Protein AF-A0A7J9ZSL2-F1 (afdb_monomer_lite)

Secondary structure (DSSP, 8-state):
-----------HHHHHHHHHHHSTT--------SS-HHHHHHHHH-HHHHHHHH-TTEEEEEEEEEETTEEEEEEEETTS-EEEEEEEEETTEEEEEE--

Sequence (100 aa):
MNDPRALPDIDPIDRLAILAAALPGAAVRQLRIAAPFDAVWQVIADLEHATPRYEPGVAHVRVIERHGEYLRLLVQDTAGREDAMDARLRPGWCVMQSAR

Foldseek 3Di:
DDDPDPDPPQDLQNVQVVVQVVDPPDDDDDDDDPDDQVVVLVLVLPQAPRCVVPPVQWDGKDFPDDDPQKTWIWTAGPVRDIFIWIWGDDRSDIDIDGDD

Radius of gyration: 15.04 Å; chains: 1; bounding box: 43×30×42 Å

pLDDT: mean 89.66, std 14.29, range [32.72, 98.06]

Structure (mmCIF, N/CA/C/O backbone):
data_AF-A0A7J9ZSL2-F1
#
_entry.id   AF-A0A7J9ZSL2-F1
#
loop_
_atom_site.group_PDB
_atom_site.id
_atom_site.type_symbol
_atom_site.label_atom_id
_atom_site.label_alt_id
_atom_site.label_comp_id
_atom_site.label_asym_id
_atom_site.label_entity_id
_atom_site.label_seq_id
_atom_site.pdbx_PDB_ins_code
_atom_site.Cartn_x
_atom_site.Cartn_y
_atom_site.Cartn_z
_atom_site.occupancy
_atom_site.B_iso_or_equiv
_atom_site.auth_seq_id
_atom_site.auth_comp_id
_atom_site.auth_asym_id
_atom_site.auth_atom_id
_atom_site.pdbx_PDB_model_num
ATOM 1 N N . MET A 1 1 ? -25.633 -1.749 -19.802 1.00 32.72 1 MET A N 1
ATOM 2 C CA . MET A 1 1 ? -24.737 -2.919 -19.875 1.00 32.72 1 MET A CA 1
ATOM 3 C C . MET A 1 1 ? -23.447 -2.421 -20.509 1.00 32.72 1 MET A C 1
ATOM 5 O O . MET A 1 1 ? -23.405 -2.259 -21.718 1.00 32.72 1 MET A O 1
ATOM 9 N N . ASN A 1 2 ? -22.489 -1.974 -19.692 1.00 38.72 2 ASN A N 1
ATOM 10 C CA . ASN A 1 2 ? -21.208 -1.471 -20.195 1.00 38.72 2 ASN A CA 1
ATOM 11 C C . ASN A 1 2 ? -20.276 -2.669 -20.327 1.00 38.72 2 ASN A C 1
ATOM 13 O O . ASN A 1 2 ? -19.785 -3.167 -19.317 1.00 38.72 2 ASN A O 1
ATOM 17 N N . ASP A 1 3 ? -20.080 -3.138 -21.556 1.00 38.31 3 ASP A N 1
ATOM 18 C CA . ASP A 1 3 ? -19.031 -4.109 -21.843 1.00 38.31 3 ASP A CA 1
ATOM 19 C C . ASP A 1 3 ? -17.669 -3.509 -21.465 1.00 38.31 3 ASP A C 1
ATOM 21 O O . ASP A 1 3 ? -17.383 -2.361 -21.840 1.00 38.31 3 ASP A O 1
ATOM 25 N N . PRO A 1 4 ? -16.813 -4.248 -20.739 1.00 44.03 4 PRO A N 1
ATOM 26 C CA . PRO A 1 4 ? -15.455 -3.819 -20.467 1.00 44.03 4 PRO A CA 1
ATOM 27 C C . PRO A 1 4 ? -14.686 -3.857 -21.786 1.00 44.03 4 PRO A C 1
ATOM 29 O O . PRO A 1 4 ? -14.162 -4.887 -22.204 1.00 44.03 4 PRO A O 1
ATOM 32 N N . ARG A 1 5 ? -14.636 -2.719 -22.483 1.00 50.84 5 ARG A N 1
ATOM 33 C CA . ARG A 1 5 ? -13.718 -2.548 -23.607 1.00 50.84 5 ARG A CA 1
ATOM 34 C C . ARG A 1 5 ? -12.311 -2.724 -23.051 1.00 50.84 5 ARG A C 1
ATOM 36 O O . ARG A 1 5 ? -11.916 -1.977 -22.156 1.00 50.84 5 ARG A O 1
ATOM 43 N N . ALA A 1 6 ? -11.584 -3.713 -23.563 1.00 41.34 6 ALA A N 1
ATOM 44 C CA . ALA A 1 6 ? -10.160 -3.861 -23.315 1.00 41.34 6 ALA A CA 1
ATOM 45 C C . ALA A 1 6 ? -9.468 -2.603 -23.852 1.00 41.34 6 ALA A C 1
ATOM 47 O O . ALA A 1 6 ? -9.224 -2.461 -25.050 1.00 41.34 6 ALA A O 1
ATOM 48 N N . LEU A 1 7 ? -9.258 -1.636 -22.962 1.00 56.06 7 LEU A N 1
ATOM 49 C CA . LEU A 1 7 ? -8.367 -0.519 -23.210 1.00 56.06 7 LEU A CA 1
ATOM 50 C C . LEU A 1 7 ? -6.970 -1.111 -23.466 1.00 56.06 7 LEU A C 1
ATOM 52 O O . LEU A 1 7 ? -6.645 -2.135 -22.857 1.00 56.06 7 LEU A O 1
ATOM 56 N N . PRO A 1 8 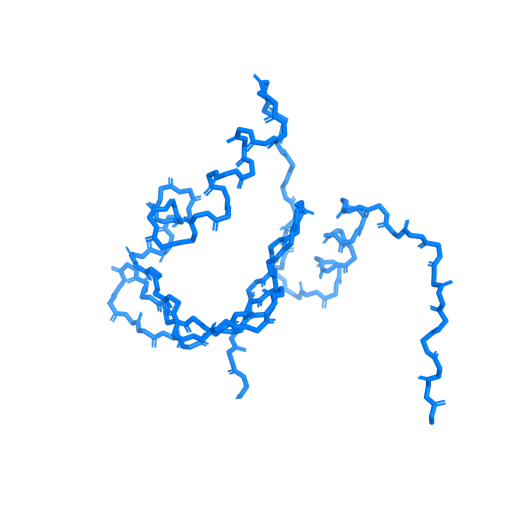? -6.148 -0.512 -24.347 1.00 58.25 8 PRO A N 1
ATOM 57 C CA . PRO A 1 8 ? -4.725 -0.839 -24.383 1.00 58.25 8 PRO A CA 1
ATOM 58 C C . PRO A 1 8 ? -4.186 -0.814 -22.951 1.00 58.25 8 PRO A C 1
ATOM 60 O O . PRO A 1 8 ? -4.606 0.037 -22.161 1.00 58.25 8 PRO A O 1
ATOM 63 N N . ASP A 1 9 ? -3.345 -1.792 -22.607 1.00 76.50 9 ASP A N 1
ATOM 64 C CA . ASP A 1 9 ? -2.904 -1.992 -21.228 1.00 76.50 9 ASP A CA 1
ATOM 65 C C . ASP A 1 9 ? -2.229 -0.700 -20.749 1.00 76.50 9 ASP A C 1
ATOM 67 O O . ASP A 1 9 ? -1.180 -0.303 -21.255 1.00 76.50 9 ASP A O 1
ATOM 71 N N . ILE A 1 10 ? -2.920 0.032 -19.871 1.00 81.12 10 ILE A N 1
ATOM 72 C CA . ILE A 1 10 ? -2.470 1.338 -19.388 1.00 81.12 10 ILE A CA 1
ATOM 73 C C . ILE A 1 10 ? -1.176 1.093 -18.622 1.00 81.12 10 ILE A C 1
ATOM 75 O O . ILE A 1 10 ? -1.183 0.270 -17.695 1.00 81.12 10 ILE A O 1
ATOM 79 N N . ASP A 1 11 ? -0.110 1.818 -18.979 1.00 85.06 11 ASP A N 1
ATOM 80 C CA . ASP A 1 11 ? 1.158 1.755 -18.255 1.00 85.06 11 ASP A CA 1
ATOM 81 C C . ASP A 1 11 ? 0.884 1.905 -16.743 1.00 85.06 11 ASP A C 1
ATOM 83 O O . ASP A 1 11 ? 0.092 2.767 -16.340 1.00 85.06 11 ASP A O 1
ATOM 87 N N . PRO A 1 12 ? 1.460 1.059 -15.871 1.00 81.12 12 PRO A N 1
ATOM 88 C CA . PRO A 1 12 ? 1.181 1.117 -14.438 1.00 81.12 12 PRO A CA 1
ATOM 89 C C . PRO A 1 12 ? 1.392 2.504 -13.814 1.00 81.12 12 PRO A C 1
ATOM 91 O O . PRO A 1 12 ? 0.660 2.873 -12.892 1.00 81.12 12 PRO A O 1
ATOM 94 N N . ILE A 1 13 ? 2.349 3.284 -14.324 1.00 86.25 13 ILE A N 1
ATOM 95 C CA . ILE A 1 13 ? 2.613 4.656 -13.889 1.00 86.25 13 ILE A CA 1
ATOM 96 C C . ILE A 1 13 ? 1.512 5.597 -14.387 1.00 86.25 13 ILE A C 1
ATOM 98 O O . ILE A 1 13 ? 0.992 6.392 -13.598 1.00 86.25 13 ILE A O 1
ATOM 102 N N . ASP A 1 14 ? 1.099 5.473 -15.649 1.00 89.38 14 ASP A N 1
ATOM 103 C CA . ASP A 1 14 ? -0.012 6.258 -16.203 1.00 89.38 14 ASP A CA 1
ATOM 104 C C . ASP A 1 14 ? -1.316 5.983 -15.445 1.00 89.38 14 ASP A C 1
ATOM 106 O O . ASP A 1 14 ? -2.103 6.896 -15.193 1.00 89.38 14 ASP A O 1
ATOM 110 N N . ARG A 1 15 ? -1.524 4.745 -14.979 1.00 88.62 15 ARG A N 1
ATOM 111 C CA . ARG A 1 15 ? -2.671 4.400 -14.129 1.00 88.62 15 ARG A CA 1
ATOM 112 C C . ARG A 1 15 ? -2.677 5.198 -12.820 1.00 88.62 15 ARG A C 1
ATOM 114 O O . ARG A 1 15 ? -3.743 5.654 -12.408 1.00 88.62 15 ARG A O 1
ATOM 121 N N . LEU A 1 16 ? -1.522 5.397 -12.177 1.00 89.81 16 LEU A N 1
ATOM 122 C CA . LEU A 1 16 ? -1.413 6.244 -10.978 1.00 89.81 16 LEU A CA 1
ATOM 123 C C . LEU A 1 16 ? -1.660 7.722 -11.304 1.00 89.81 16 LEU A C 1
ATOM 125 O O . LEU A 1 16 ? -2.343 8.407 -10.543 1.00 89.81 16 LEU A O 1
ATOM 129 N N . ALA A 1 17 ? -1.150 8.207 -12.440 1.00 90.75 17 ALA A N 1
ATOM 130 C CA . ALA A 1 17 ? -1.373 9.581 -12.890 1.00 90.75 17 ALA A CA 1
ATOM 131 C C . ALA A 1 17 ? -2.862 9.867 -13.148 1.00 90.75 17 ALA A C 1
ATOM 133 O O . ALA A 1 17 ? -3.374 10.903 -12.722 1.00 90.75 17 ALA A O 1
ATOM 134 N N . ILE A 1 18 ? -3.577 8.922 -13.766 1.00 92.12 18 ILE A N 1
ATOM 135 C CA . ILE A 1 18 ? -5.028 9.003 -13.982 1.00 92.12 18 ILE A CA 1
ATOM 136 C C . ILE A 1 18 ? -5.779 9.065 -12.645 1.00 92.12 18 ILE A C 1
ATOM 138 O O . ILE A 1 18 ? -6.673 9.896 -12.490 1.00 92.12 18 ILE A O 1
ATOM 142 N N . LEU A 1 19 ? -5.414 8.225 -11.667 1.00 90.12 19 LEU A N 1
ATOM 143 C CA . LEU A 1 19 ? -6.039 8.258 -10.339 1.00 90.12 19 LEU A CA 1
ATOM 144 C C . LEU A 1 19 ? -5.828 9.604 -9.644 1.00 90.12 19 LEU A C 1
ATOM 146 O O . 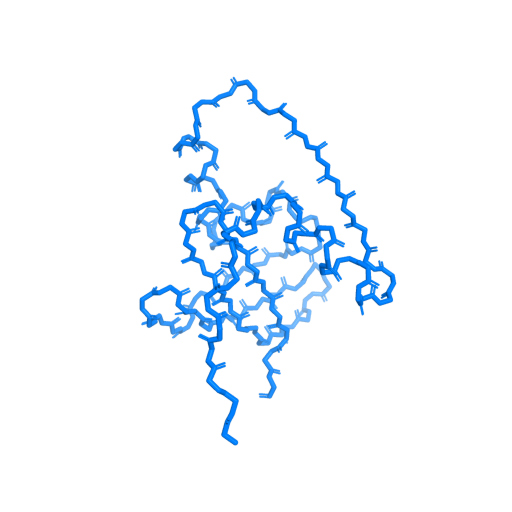LEU A 1 19 ? -6.784 10.175 -9.126 1.00 90.12 19 LEU A O 1
ATOM 150 N N . ALA A 1 20 ? -4.605 10.135 -9.662 1.00 92.81 20 ALA A N 1
ATOM 151 C CA . ALA A 1 20 ? -4.323 11.420 -9.03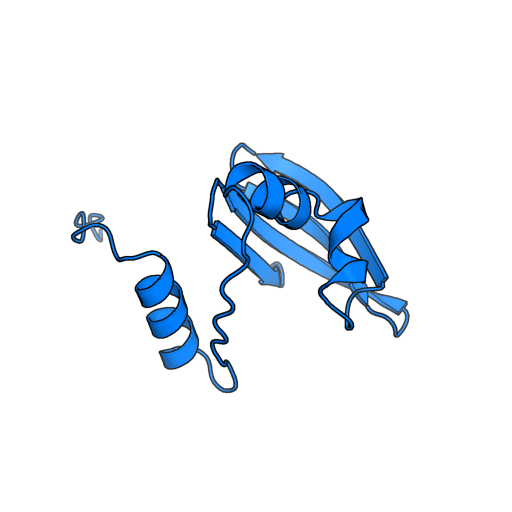2 1.00 92.81 20 ALA A CA 1
ATOM 152 C C . ALA A 1 20 ? -5.053 12.587 -9.711 1.00 92.81 20 ALA A C 1
ATOM 154 O O . ALA A 1 20 ? -5.526 13.487 -9.026 1.00 92.81 20 ALA A O 1
ATOM 155 N N . ALA A 1 21 ? -5.212 12.553 -11.038 1.00 93.25 21 ALA A N 1
ATOM 156 C CA . ALA A 1 21 ? -5.997 13.550 -11.764 1.00 93.25 21 ALA A CA 1
ATOM 157 C C . ALA A 1 21 ? -7.496 13.518 -11.406 1.00 93.25 21 ALA A C 1
ATOM 159 O O . ALA A 1 21 ? -8.172 14.541 -11.505 1.00 93.25 21 ALA A O 1
ATOM 160 N N . ALA A 1 22 ? -8.021 12.361 -10.991 1.00 92.88 22 ALA A N 1
ATOM 161 C CA . ALA A 1 22 ? -9.427 12.185 -10.634 1.00 92.88 22 ALA A CA 1
ATOM 162 C C . ALA A 1 22 ? -9.737 12.432 -9.144 1.00 92.88 22 ALA A C 1
ATOM 164 O O . ALA A 1 22 ? -10.904 12.614 -8.793 1.00 92.88 22 ALA A O 1
ATOM 165 N N . LEU A 1 23 ? -8.729 12.420 -8.265 1.00 90.69 23 LEU A N 1
ATOM 166 C CA . LEU A 1 23 ? -8.899 12.485 -6.812 1.00 90.69 23 LEU A CA 1
ATOM 1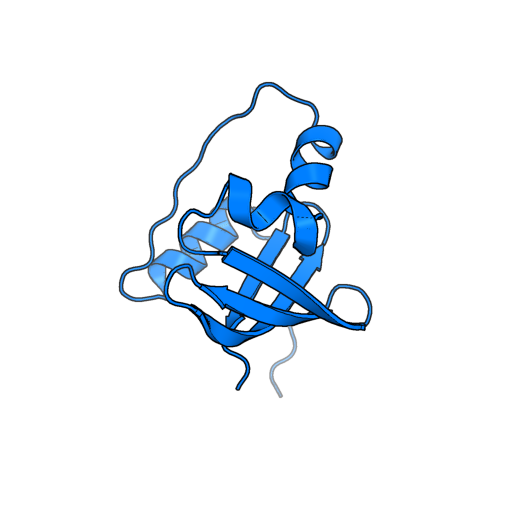67 C C . LEU A 1 23 ? -8.397 13.830 -6.255 1.00 90.69 23 LEU A C 1
ATOM 169 O O . LEU A 1 23 ? -7.190 14.080 -6.255 1.00 90.69 23 LEU A O 1
ATOM 173 N N . PRO A 1 24 ? -9.287 14.699 -5.736 1.00 91.88 24 PRO A N 1
ATOM 174 C CA . PRO A 1 24 ? -8.879 15.964 -5.134 1.00 91.88 24 PRO A CA 1
ATOM 175 C C . PRO A 1 24 ? -7.862 15.759 -4.006 1.00 91.88 24 PRO A C 1
ATOM 177 O O . PRO A 1 24 ? -8.098 14.992 -3.077 1.00 91.88 24 PRO A O 1
ATOM 180 N N . GLY A 1 25 ? -6.730 16.459 -4.085 1.00 89.25 25 GLY A N 1
ATOM 181 C CA . GLY A 1 25 ? -5.660 16.377 -3.086 1.00 89.25 25 GLY A CA 1
ATOM 182 C C . GLY A 1 25 ? -4.716 15.179 -3.240 1.00 89.25 25 GLY A C 1
ATOM 183 O O . GLY A 1 25 ? -3.756 15.080 -2.478 1.00 89.25 25 GLY A O 1
ATOM 184 N N . ALA A 1 26 ? -4.931 14.299 -4.222 1.00 91.31 26 ALA A N 1
ATOM 185 C CA . ALA A 1 26 ? -3.992 13.228 -4.523 1.00 91.31 26 ALA A CA 1
ATOM 186 C C . ALA A 1 26 ? -2.748 13.760 -5.252 1.00 91.31 26 ALA A C 1
ATOM 188 O O . ALA A 1 26 ? -2.812 14.676 -6.071 1.00 91.31 26 ALA A O 1
ATOM 189 N N . ALA A 1 27 ? -1.601 13.145 -4.974 1.00 90.88 27 ALA A N 1
ATOM 190 C CA . ALA A 1 27 ? -0.341 13.432 -5.645 1.00 90.88 27 ALA A CA 1
ATOM 191 C C . ALA A 1 27 ? 0.372 12.125 -5.996 1.00 90.88 27 ALA A C 1
ATOM 193 O O . ALA A 1 27 ? 0.314 11.156 -5.241 1.00 90.88 27 ALA A O 1
ATOM 194 N N . VAL A 1 28 ? 1.087 12.115 -7.122 1.00 91.38 28 VAL A N 1
ATOM 195 C CA . VAL A 1 28 ? 1.955 10.996 -7.511 1.00 91.38 28 VAL A CA 1
ATOM 196 C C . VAL A 1 28 ? 3.399 11.362 -7.212 1.00 91.38 28 VAL A C 1
ATOM 198 O O . VAL A 1 28 ? 3.868 12.442 -7.573 1.00 91.38 28 VAL A O 1
ATOM 201 N N . ARG A 1 29 ? 4.125 10.438 -6.585 1.00 90.69 29 ARG A N 1
ATOM 202 C CA . ARG A 1 29 ? 5.582 10.498 -6.453 1.00 90.69 29 ARG A CA 1
ATOM 203 C C . ARG A 1 29 ? 6.184 9.260 -7.096 1.00 90.69 29 ARG A C 1
ATOM 205 O O . ARG A 1 29 ? 5.646 8.168 -6.962 1.00 90.69 29 ARG A O 1
ATOM 212 N N . GLN A 1 30 ? 7.304 9.444 -7.783 1.00 91.06 30 GLN A N 1
ATOM 213 C CA . GLN A 1 30 ? 8.058 8.356 -8.394 1.00 91.06 30 GLN A CA 1
ATOM 214 C C . GLN A 1 30 ? 9.458 8.326 -7.795 1.00 91.06 30 GLN A C 1
ATOM 216 O O . GLN A 1 30 ? 10.119 9.359 -7.686 1.00 91.06 30 GLN A O 1
ATOM 221 N N . LEU A 1 31 ? 9.905 7.132 -7.422 1.00 91.25 31 LEU A N 1
ATOM 222 C CA . LEU A 1 31 ? 11.250 6.876 -6.932 1.00 91.25 31 LEU A CA 1
ATOM 223 C C . LEU A 1 31 ? 11.801 5.650 -7.656 1.00 91.25 31 LEU A C 1
ATOM 225 O O . LEU A 1 31 ? 11.136 4.618 -7.728 1.00 91.25 31 LEU A O 1
ATOM 229 N N . ARG A 1 32 ? 13.026 5.753 -8.177 1.00 93.50 32 ARG A N 1
ATOM 230 C CA . ARG A 1 32 ? 13.741 4.605 -8.738 1.00 93.50 32 ARG A CA 1
ATOM 231 C C . ARG A 1 32 ? 14.613 3.982 -7.659 1.00 93.50 32 ARG A C 1
ATOM 233 O O . ARG A 1 32 ? 15.492 4.646 -7.118 1.00 93.50 32 ARG A O 1
ATOM 240 N N . ILE A 1 33 ? 14.386 2.704 -7.390 1.00 94.75 33 ILE A N 1
ATOM 241 C CA . ILE A 1 33 ? 15.165 1.919 -6.435 1.00 94.75 33 ILE A CA 1
ATOM 242 C C . ILE A 1 33 ? 16.110 1.019 -7.231 1.00 94.75 33 ILE A C 1
ATOM 244 O O . ILE A 1 33 ? 15.675 0.309 -8.135 1.00 94.75 33 ILE A O 1
ATOM 248 N N . ALA A 1 34 ? 17.404 1.052 -6.912 1.00 97.44 34 ALA A N 1
ATOM 249 C CA . ALA A 1 34 ? 18.414 0.197 -7.536 1.00 97.44 34 ALA A CA 1
ATOM 250 C C . ALA A 1 34 ? 18.387 -1.219 -6.927 1.00 97.44 34 ALA A C 1
ATOM 252 O O . ALA A 1 34 ? 19.345 -1.657 -6.297 1.00 97.44 34 ALA A O 1
ATOM 253 N N . ALA A 1 35 ? 17.259 -1.914 -7.077 1.00 96.62 35 ALA A N 1
ATOM 254 C CA . ALA A 1 35 ? 17.050 -3.279 -6.607 1.00 96.62 35 ALA A CA 1
ATOM 255 C C . ALA A 1 35 ? 16.157 -4.055 -7.594 1.00 96.62 35 ALA A C 1
ATOM 257 O O . ALA A 1 35 ? 15.376 -3.434 -8.322 1.00 96.62 35 ALA A O 1
ATOM 258 N N . PRO A 1 36 ? 16.246 -5.398 -7.635 1.00 97.12 36 PRO A N 1
ATOM 259 C CA . PRO A 1 36 ? 15.338 -6.214 -8.434 1.00 97.12 36 PRO A CA 1
ATOM 260 C C . PRO A 1 36 ? 13.876 -5.976 -8.049 1.00 97.12 36 PRO A C 1
ATOM 262 O O . PRO A 1 36 ? 13.571 -5.754 -6.876 1.00 97.12 36 PRO A O 1
ATOM 265 N N . PHE A 1 37 ? 12.973 -6.087 -9.027 1.00 93.94 37 PHE A N 1
ATOM 266 C CA . PHE A 1 37 ? 11.539 -5.895 -8.808 1.00 93.94 37 PHE A CA 1
ATOM 267 C C . PHE A 1 37 ? 11.016 -6.758 -7.657 1.00 93.94 37 PHE A C 1
ATOM 269 O O . PHE A 1 37 ? 10.410 -6.220 -6.738 1.00 93.94 37 PHE A O 1
ATOM 276 N N . ASP A 1 38 ? 11.315 -8.059 -7.661 1.00 96.62 38 ASP A N 1
ATOM 277 C CA . ASP A 1 38 ? 10.820 -8.976 -6.632 1.00 96.62 38 ASP A CA 1
ATOM 278 C C . ASP A 1 38 ? 11.307 -8.592 -5.232 1.00 96.62 38 ASP A C 1
ATOM 280 O O . ASP A 1 38 ? 10.553 -8.697 -4.271 1.00 96.62 38 ASP A O 1
ATOM 284 N N . ALA A 1 39 ? 12.532 -8.073 -5.106 1.00 96.62 39 ALA A N 1
ATOM 285 C CA . ALA A 1 39 ? 13.065 -7.630 -3.821 1.00 96.62 39 ALA A CA 1
ATOM 286 C C . ALA A 1 39 ? 12.293 -6.420 -3.271 1.00 96.62 39 ALA A C 1
ATOM 288 O O . ALA A 1 39 ? 11.978 -6.373 -2.085 1.00 96.62 39 ALA A O 1
ATOM 289 N N . VAL A 1 40 ? 11.953 -5.457 -4.134 1.00 95.75 40 VAL A N 1
ATOM 290 C CA . VAL A 1 40 ? 11.128 -4.300 -3.753 1.00 95.75 40 VAL A CA 1
ATOM 291 C C . VAL A 1 40 ? 9.689 -4.734 -3.486 1.00 95.75 40 VAL A C 1
ATOM 293 O O . VAL A 1 40 ? 9.084 -4.330 -2.494 1.00 95.75 40 VAL A O 1
ATOM 296 N N . TRP A 1 41 ? 9.136 -5.578 -4.354 1.00 95.50 41 TRP A N 1
ATOM 297 C CA . TRP A 1 41 ? 7.748 -6.002 -4.280 1.00 95.50 41 TRP A CA 1
ATOM 298 C C . TRP A 1 41 ? 7.459 -6.843 -3.037 1.00 95.50 41 TRP A C 1
ATOM 300 O O . TRP A 1 41 ? 6.408 -6.655 -2.441 1.00 95.50 41 TRP A O 1
ATOM 310 N N . GLN A 1 42 ? 8.383 -7.698 -2.588 1.00 96.19 42 GLN A N 1
ATOM 311 C CA . GLN A 1 42 ? 8.229 -8.444 -1.331 1.0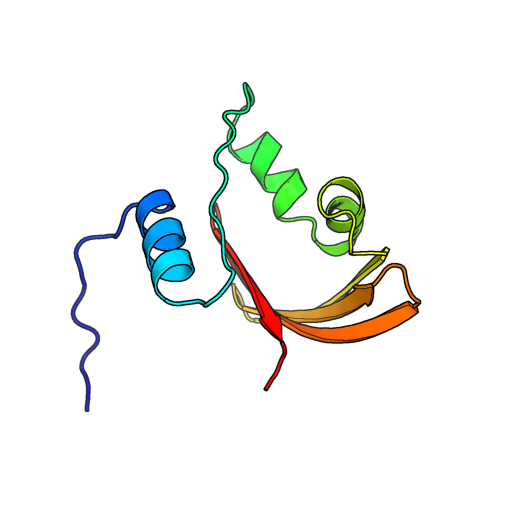0 96.19 42 GLN A CA 1
ATOM 312 C C . GLN A 1 42 ? 8.029 -7.517 -0.123 1.00 96.19 42 GLN A C 1
ATOM 314 O O . GLN A 1 42 ? 7.224 -7.825 0.748 1.00 96.19 42 GLN A O 1
ATOM 319 N N . VAL A 1 43 ? 8.686 -6.350 -0.098 1.00 95.81 43 VAL A N 1
ATOM 320 C CA . VAL A 1 43 ? 8.478 -5.345 0.959 1.00 95.81 43 VAL A CA 1
ATOM 321 C C . VAL A 1 43 ? 7.103 -4.692 0.831 1.00 95.81 43 VAL A C 1
ATOM 323 O O . VAL A 1 43 ? 6.399 -4.553 1.820 1.00 95.81 43 VAL A O 1
ATOM 326 N N . ILE A 1 44 ? 6.696 -4.298 -0.376 1.00 95.00 44 ILE A N 1
ATOM 327 C CA . ILE A 1 44 ? 5.402 -3.627 -0.590 1.00 95.00 44 ILE A CA 1
ATOM 328 C C . ILE A 1 44 ? 4.213 -4.584 -0.406 1.00 95.00 44 ILE A C 1
ATOM 330 O O . ILE A 1 44 ? 3.143 -4.156 0.015 1.00 95.00 44 ILE A O 1
ATOM 334 N N . ALA A 1 45 ? 4.373 -5.868 -0.728 1.00 96.06 45 ALA A N 1
ATOM 335 C CA . ALA A 1 45 ? 3.326 -6.879 -0.610 1.00 96.06 45 ALA A CA 1
ATOM 336 C C . ALA A 1 45 ? 3.142 -7.401 0.824 1.00 96.06 45 ALA A C 1
ATOM 338 O O . ALA A 1 45 ? 2.076 -7.935 1.140 1.00 96.06 45 ALA A O 1
ATOM 339 N N . ASP A 1 46 ? 4.146 -7.233 1.689 1.00 96.50 46 ASP A N 1
ATOM 340 C CA . ASP A 1 46 ? 4.077 -7.557 3.115 1.00 96.50 46 ASP A CA 1
ATOM 341 C C . ASP A 1 46 ? 3.371 -6.441 3.903 1.00 96.50 46 ASP A C 1
ATOM 343 O O . ASP A 1 46 ? 3.973 -5.673 4.657 1.00 96.50 46 ASP A O 1
ATOM 347 N N . LEU A 1 47 ? 2.059 -6.335 3.691 1.00 96.12 47 LEU A N 1
ATOM 348 C CA . LEU A 1 47 ? 1.249 -5.258 4.261 1.00 96.12 47 LEU A CA 1
ATOM 349 C C . LEU A 1 47 ? 1.288 -5.230 5.796 1.00 96.12 47 LEU A C 1
ATOM 351 O O . LEU A 1 47 ? 1.338 -4.162 6.398 1.00 96.12 47 LEU A O 1
ATOM 355 N N . GLU A 1 48 ? 1.284 -6.393 6.445 1.00 96.44 48 GLU A N 1
ATOM 356 C CA . GLU A 1 48 ? 1.151 -6.471 7.904 1.00 96.44 48 GLU A CA 1
ATOM 357 C C . GLU A 1 48 ? 2.429 -6.048 8.640 1.00 96.44 48 GLU A C 1
ATOM 359 O O . GLU A 1 48 ? 2.338 -5.441 9.708 1.00 96.44 48 GLU A O 1
ATOM 364 N N . HIS A 1 49 ? 3.613 -6.300 8.066 1.00 95.69 49 HIS A N 1
ATOM 365 C CA . HIS A 1 49 ? 4.887 -6.044 8.754 1.00 95.69 49 HIS A CA 1
ATOM 366 C C . HIS A 1 49 ? 5.711 -4.904 8.150 1.00 95.69 49 HIS A C 1
ATOM 368 O O . HIS A 1 49 ? 6.562 -4.332 8.841 1.00 95.69 49 HIS A O 1
ATOM 374 N N . ALA A 1 50 ? 5.519 -4.574 6.870 1.00 95.88 50 ALA A N 1
ATOM 375 C CA . ALA A 1 50 ? 6.333 -3.572 6.191 1.00 95.88 50 ALA A CA 1
ATOM 376 C C . ALA A 1 50 ? 5.652 -2.207 6.071 1.00 95.88 50 ALA A C 1
ATOM 378 O O . ALA A 1 50 ? 6.364 -1.203 6.097 1.00 95.88 50 ALA A O 1
ATOM 379 N N . THR A 1 51 ? 4.316 -2.139 5.994 1.00 94.81 51 THR A N 1
ATOM 380 C CA . THR A 1 51 ? 3.599 -0.865 5.792 1.00 94.81 51 THR A CA 1
ATOM 381 C C . THR A 1 51 ? 3.972 0.225 6.804 1.00 94.81 51 THR A C 1
ATOM 383 O O . THR A 1 51 ? 4.316 1.317 6.351 1.00 94.81 51 THR A O 1
ATOM 386 N N . PRO A 1 52 ? 4.069 -0.038 8.125 1.00 93.00 52 PRO A N 1
ATOM 387 C CA . PRO A 1 52 ? 4.479 0.991 9.091 1.00 93.00 52 PRO A CA 1
ATOM 388 C C . PRO A 1 52 ? 5.888 1.566 8.862 1.00 93.00 52 PRO A C 1
ATOM 390 O O . PRO A 1 52 ? 6.227 2.623 9.386 1.00 93.00 52 PRO A O 1
ATOM 393 N N . ARG A 1 53 ? 6.749 0.875 8.099 1.00 91.25 53 ARG A N 1
ATOM 394 C CA . ARG A 1 53 ? 8.122 1.326 7.820 1.00 91.25 53 ARG A CA 1
ATOM 395 C C . ARG A 1 53 ? 8.200 2.343 6.687 1.00 91.25 53 ARG A C 1
ATOM 397 O O . ARG A 1 53 ? 9.141 3.132 6.671 1.00 91.25 53 ARG A O 1
ATOM 404 N N . TYR A 1 54 ? 7.273 2.298 5.729 1.00 90.06 54 TYR A N 1
ATOM 405 C CA . TYR A 1 54 ? 7.292 3.175 4.552 1.00 90.06 54 TYR A CA 1
ATOM 406 C C . TYR A 1 54 ? 6.078 4.105 4.448 1.00 90.06 54 TYR A C 1
ATOM 408 O O . TYR A 1 54 ? 6.135 5.052 3.669 1.00 90.06 54 TYR A O 1
ATOM 416 N N . GLU A 1 55 ? 5.022 3.874 5.232 1.00 91.88 55 GLU A N 1
ATOM 417 C CA . GLU A 1 55 ? 3.846 4.740 5.332 1.00 91.88 55 GLU A CA 1
ATOM 418 C C . GLU A 1 55 ? 3.740 5.314 6.760 1.00 91.88 55 GLU A C 1
ATOM 420 O O . GLU A 1 55 ? 3.173 4.671 7.645 1.00 91.88 55 GLU A O 1
ATOM 425 N N . PRO A 1 56 ? 4.293 6.516 7.023 1.00 90.12 56 PRO A N 1
ATOM 426 C CA . PRO A 1 56 ? 4.415 7.074 8.375 1.00 90.12 56 PRO A CA 1
ATOM 427 C C . PRO A 1 56 ? 3.091 7.287 9.124 1.00 90.12 56 PRO A C 1
ATOM 429 O O . PRO A 1 56 ? 3.097 7.449 10.344 1.00 90.12 56 PRO A O 1
ATOM 432 N N . GLY A 1 57 ? 1.959 7.335 8.413 1.00 94.19 57 GLY A N 1
ATOM 433 C CA . GLY A 1 57 ? 0.631 7.478 9.014 1.00 94.19 57 GLY A CA 1
ATOM 434 C C . GLY A 1 57 ? 0.059 6.187 9.610 1.00 94.19 57 GLY A C 1
ATOM 435 O O . GLY A 1 57 ? -0.928 6.253 10.339 1.00 94.19 57 GLY A O 1
ATOM 436 N N . VAL A 1 58 ? 0.662 5.030 9.328 1.00 96.38 58 VAL A N 1
ATOM 437 C CA . VAL A 1 58 ? 0.126 3.710 9.684 1.00 96.38 58 VAL A CA 1
ATOM 438 C C . VAL A 1 58 ? 0.907 3.100 10.846 1.00 96.38 58 VAL A C 1
ATOM 440 O O . VAL A 1 58 ? 2.127 2.974 10.790 1.00 96.38 58 VAL A O 1
ATOM 443 N N . ALA A 1 59 ? 0.194 2.674 11.888 1.00 97.00 59 ALA A N 1
ATOM 444 C CA . ALA A 1 59 ? 0.759 1.962 13.033 1.00 97.00 59 ALA A CA 1
ATOM 445 C C . ALA A 1 59 ? 0.690 0.440 12.860 1.00 97.00 59 ALA A C 1
ATOM 447 O O . ALA A 1 59 ? 1.671 -0.257 13.119 1.00 97.00 59 ALA A O 1
ATOM 448 N N . HIS A 1 60 ? -0.452 -0.082 12.405 1.00 97.00 60 HIS A N 1
ATOM 449 C CA . HIS A 1 60 ? -0.649 -1.517 12.207 1.00 97.00 60 HIS A CA 1
ATOM 450 C C . HIS A 1 60 ? -1.600 -1.774 11.039 1.00 97.00 60 HIS A C 1
ATOM 452 O O . HIS A 1 60 ? -2.609 -1.093 10.888 1.00 97.00 60 HIS A O 1
ATOM 458 N N . VAL A 1 61 ? -1.295 -2.783 10.227 1.00 97.62 61 VAL A N 1
ATOM 459 C CA . VAL A 1 61 ? -2.227 -3.361 9.253 1.00 97.62 61 VAL A CA 1
ATOM 460 C C . VAL A 1 61 ? -2.475 -4.819 9.611 1.00 97.62 61 VAL A C 1
ATOM 462 O O . VAL A 1 61 ? -1.530 -5.536 9.935 1.00 97.62 61 VAL A O 1
ATOM 465 N N . ARG A 1 62 ? -3.728 -5.260 9.516 1.00 97.94 62 ARG A N 1
ATOM 466 C CA . ARG A 1 62 ? -4.124 -6.663 9.655 1.00 97.94 62 ARG A CA 1
ATOM 467 C C . ARG A 1 62 ? -4.997 -7.087 8.484 1.00 97.94 62 ARG A C 1
ATOM 469 O O . ARG A 1 62 ? -6.003 -6.435 8.204 1.00 97.94 62 ARG A O 1
ATOM 476 N N . VAL A 1 63 ? -4.659 -8.195 7.832 1.00 97.62 63 VAL A N 1
ATOM 477 C CA . VAL A 1 63 ? -5.511 -8.804 6.804 1.00 97.62 63 VAL A CA 1
ATOM 478 C C . VAL A 1 63 ? -6.591 -9.626 7.500 1.00 97.62 63 VAL A C 1
ATOM 480 O O . VAL A 1 63 ? -6.291 -10.567 8.228 1.00 97.62 63 VAL A O 1
ATOM 483 N N . ILE A 1 64 ? -7.858 -9.282 7.275 1.00 97.94 64 ILE A N 1
ATOM 484 C CA . ILE A 1 64 ? -9.002 -10.012 7.844 1.00 97.94 64 ILE A CA 1
ATOM 485 C C . ILE A 1 64 ? -9.682 -10.935 6.830 1.00 97.94 64 ILE A C 1
ATOM 487 O O . ILE A 1 64 ? -10.339 -11.892 7.227 1.00 97.94 64 ILE A O 1
ATO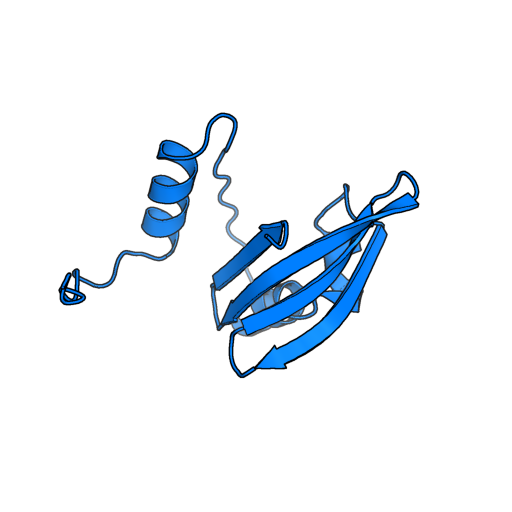M 491 N N . GLU A 1 65 ? -9.502 -10.693 5.530 1.00 97.50 65 GLU A N 1
ATOM 492 C CA . GLU A 1 65 ? -10.048 -11.540 4.468 1.00 97.50 65 GLU A CA 1
ATOM 493 C C . GLU A 1 65 ? -9.157 -11.503 3.220 1.00 97.50 65 GLU A C 1
ATOM 495 O O . GLU A 1 65 ? -8.549 -10.473 2.912 1.00 97.50 65 GLU A O 1
ATOM 500 N N . ARG A 1 66 ? -9.085 -12.621 2.483 1.00 97.56 66 ARG A N 1
ATOM 501 C CA . ARG A 1 66 ? -8.326 -12.732 1.231 1.00 97.56 66 ARG A CA 1
ATOM 502 C C . ARG A 1 66 ? -9.085 -13.546 0.187 1.00 97.56 66 ARG A C 1
ATOM 504 O O . ARG A 1 66 ? -9.331 -14.731 0.386 1.00 97.56 66 ARG A O 1
ATOM 511 N N . HIS A 1 67 ? -9.320 -12.926 -0.967 1.00 96.50 67 HIS A N 1
ATOM 512 C CA . HIS A 1 67 ? -9.930 -13.521 -2.158 1.00 96.50 67 HIS A CA 1
ATOM 513 C C . HIS A 1 67 ? -9.076 -13.224 -3.391 1.00 96.50 67 HIS A C 1
ATOM 515 O O . HIS A 1 67 ? -9.282 -12.238 -4.100 1.00 96.50 67 HIS A O 1
ATOM 521 N N . GLY A 1 68 ? -8.075 -14.070 -3.641 1.00 95.56 68 GLY A N 1
ATOM 522 C CA . GLY A 1 68 ? -7.122 -13.863 -4.733 1.00 95.56 68 GLY A CA 1
ATOM 523 C C . GLY A 1 68 ? -6.339 -12.558 -4.563 1.00 95.56 68 GLY A C 1
ATOM 524 O O . GLY A 1 68 ? -5.583 -12.410 -3.603 1.00 95.56 68 GLY A O 1
ATOM 525 N N . GLU A 1 69 ? -6.526 -11.623 -5.497 1.00 96.38 69 GLU A N 1
ATOM 526 C CA . GLU A 1 69 ? -5.917 -10.285 -5.461 1.00 96.38 69 GLU A CA 1
ATOM 527 C C . GLU A 1 69 ? -6.685 -9.271 -4.596 1.00 96.38 69 GLU A C 1
ATOM 529 O O . GLU A 1 69 ? -6.206 -8.157 -4.412 1.00 96.38 69 GLU A O 1
ATOM 534 N N . TYR A 1 70 ? -7.861 -9.619 -4.069 1.00 97.25 70 TYR A N 1
ATOM 535 C CA . TYR A 1 70 ? -8.686 -8.732 -3.245 1.00 97.25 70 TYR A CA 1
ATOM 536 C C . TYR A 1 70 ? -8.516 -9.062 -1.763 1.00 97.25 70 TYR A C 1
ATOM 538 O O . TYR A 1 70 ? -8.599 -10.227 -1.370 1.00 97.25 70 TYR A O 1
ATOM 546 N N . LEU A 1 71 ? -8.290 -8.042 -0.940 1.00 98.06 71 LEU A N 1
ATOM 547 C CA . LEU A 1 71 ? -8.092 -8.162 0.502 1.00 98.06 71 LEU A CA 1
ATOM 548 C C . LEU A 1 71 ? -9.046 -7.237 1.242 1.00 98.06 71 LEU A C 1
ATOM 550 O O . LEU A 1 71 ? -9.302 -6.124 0.784 1.00 98.06 71 LEU A O 1
ATOM 554 N N . ARG A 1 72 ? -9.475 -7.665 2.427 1.00 97.94 72 ARG A N 1
ATOM 555 C CA . ARG A 1 72 ? -10.093 -6.787 3.419 1.00 97.94 72 ARG A CA 1
ATOM 556 C C . ARG A 1 72 ? -9.134 -6.623 4.589 1.00 97.94 72 ARG A C 1
ATOM 558 O O . ARG A 1 72 ? -8.582 -7.610 5.082 1.00 97.94 72 ARG A O 1
ATOM 565 N N . LEU A 1 73 ? -8.913 -5.383 5.002 1.00 97.81 73 LEU A N 1
ATOM 566 C CA . LEU A 1 73 ? -7.902 -4.982 5.973 1.00 97.81 73 LEU A CA 1
ATOM 567 C C . LEU A 1 73 ? -8.542 -4.224 7.138 1.00 97.81 73 LEU A C 1
ATOM 569 O O . LEU A 1 73 ? -9.544 -3.531 6.962 1.00 97.81 73 LEU A O 1
ATOM 573 N N . LEU A 1 74 ? -7.911 -4.309 8.305 1.00 98.00 74 LEU A N 1
ATOM 574 C CA . LEU A 1 74 ? -8.052 -3.335 9.383 1.00 98.00 74 LEU A CA 1
ATOM 575 C C . LEU A 1 74 ? -6.739 -2.567 9.491 1.00 98.00 74 LEU A C 1
ATOM 577 O O . LEU A 1 74 ? -5.678 -3.181 9.623 1.00 98.00 74 LEU A O 1
ATOM 581 N N . VAL A 1 75 ? -6.813 -1.244 9.395 1.00 97.75 75 VAL A N 1
ATOM 582 C CA . VAL A 1 75 ? -5.657 -0.351 9.452 1.00 97.75 75 VAL A CA 1
ATOM 583 C C . VAL A 1 75 ? -5.804 0.546 10.667 1.00 97.75 75 VAL A C 1
ATOM 585 O O . VAL A 1 75 ? -6.780 1.279 10.786 1.00 97.75 75 VAL A O 1
ATOM 588 N N . GLN A 1 76 ? -4.825 0.484 11.561 1.00 98.06 76 GLN A N 1
ATOM 589 C CA . GLN A 1 76 ? -4.699 1.392 12.686 1.00 98.06 76 GLN A CA 1
ATOM 590 C C . GLN A 1 76 ? -3.706 2.499 12.338 1.00 98.06 76 GLN A C 1
ATOM 592 O O . GLN A 1 76 ? -2.573 2.219 11.933 1.00 98.06 76 GLN A O 1
ATOM 597 N N . ASP A 1 77 ? -4.112 3.752 12.520 1.00 96.69 77 ASP A N 1
ATOM 598 C CA . ASP A 1 77 ? -3.235 4.908 12.362 1.00 96.69 77 ASP A CA 1
ATOM 599 C C . ASP A 1 77 ? -2.389 5.176 13.619 1.00 96.69 77 ASP A C 1
ATOM 601 O O . ASP A 1 77 ? -2.594 4.600 14.690 1.00 96.69 77 ASP A O 1
ATOM 605 N N . THR A 1 78 ? -1.419 6.082 13.510 1.00 96.69 78 THR A N 1
ATOM 606 C CA . THR A 1 78 ? -0.548 6.456 14.641 1.00 96.69 78 THR A CA 1
ATOM 607 C C . THR A 1 78 ? -1.258 7.226 15.763 1.00 96.69 78 THR A C 1
ATOM 609 O O . THR A 1 78 ? -0.674 7.408 16.831 1.00 96.69 78 THR A O 1
ATOM 612 N N . ALA A 1 79 ? -2.517 7.636 15.570 1.00 96.94 79 ALA A N 1
ATOM 613 C CA . ALA A 1 79 ? -3.380 8.204 16.607 1.00 96.94 79 ALA A CA 1
ATOM 614 C C . ALA A 1 79 ? -4.264 7.142 17.298 1.00 96.94 79 ALA A C 1
ATOM 616 O O . ALA A 1 79 ? -5.025 7.479 18.207 1.00 96.94 79 ALA A O 1
ATOM 617 N N . GLY A 1 80 ? -4.164 5.870 16.895 1.00 96.44 80 GLY A N 1
ATOM 618 C CA . GLY A 1 80 ? -4.918 4.749 17.453 1.00 96.44 80 GLY A CA 1
ATOM 619 C C . GLY A 1 80 ? -6.325 4.571 16.876 1.00 96.44 80 GLY A C 1
ATOM 620 O O . GLY A 1 80 ? -7.075 3.741 17.390 1.00 96.44 80 GLY A O 1
ATOM 621 N N . ARG A 1 81 ? -6.702 5.318 15.830 1.00 97.00 81 ARG A N 1
ATOM 622 C CA . ARG A 1 81 ? -7.973 5.114 15.115 1.00 97.00 81 ARG A CA 1
ATOM 623 C C . ARG A 1 81 ? -7.843 3.906 14.201 1.00 97.00 81 ARG A C 1
ATOM 625 O O . ARG A 1 81 ? -6.811 3.737 13.560 1.00 97.00 81 ARG A O 1
ATOM 632 N N . GLU A 1 82 ? -8.882 3.081 14.153 1.00 97.12 82 GLU A N 1
ATOM 633 C CA . GLU A 1 82 ? -8.931 1.889 13.307 1.00 97.12 82 GLU A CA 1
ATOM 634 C C . GLU A 1 82 ? -9.993 2.063 12.221 1.00 97.12 82 GLU A C 1
ATOM 636 O O . GLU A 1 82 ? -11.146 2.364 12.528 1.00 97.12 82 GLU A O 1
ATOM 641 N N . ASP A 1 83 ? -9.597 1.838 10.969 1.00 96.62 83 ASP A N 1
ATOM 642 C CA . ASP A 1 83 ? -10.459 1.904 9.795 1.00 96.62 83 ASP A CA 1
ATOM 643 C C . ASP A 1 83 ? -10.410 0.588 9.007 1.00 96.62 83 ASP A C 1
ATOM 645 O O . ASP A 1 83 ? -9.354 -0.024 8.812 1.00 96.62 83 ASP A O 1
ATOM 649 N N . ALA A 1 84 ? -11.572 0.156 8.514 1.00 97.25 84 ALA A N 1
ATOM 650 C CA . ALA A 1 84 ? -11.655 -0.959 7.581 1.00 97.25 84 ALA A CA 1
ATOM 651 C C . ALA A 1 84 ? -11.327 -0.487 6.158 1.00 97.25 84 ALA A C 1
ATOM 653 O O . ALA A 1 84 ? -11.843 0.534 5.695 1.00 97.25 84 ALA A O 1
ATOM 654 N N . MET A 1 85 ? -10.506 -1.254 5.442 1.00 97.50 85 MET A N 1
ATOM 655 C CA . MET A 1 85 ? -10.110 -0.946 4.068 1.00 97.50 85 MET A CA 1
ATOM 656 C C . MET A 1 85 ? -10.268 -2.152 3.147 1.00 97.50 85 MET A C 1
ATOM 658 O O . MET A 1 85 ? -9.985 -3.284 3.534 1.00 97.50 85 MET A O 1
ATOM 662 N N . ASP A 1 86 ? -10.651 -1.891 1.902 1.00 97.81 86 ASP A N 1
ATOM 663 C CA . ASP A 1 86 ? -10.539 -2.850 0.810 1.00 97.81 86 ASP A CA 1
ATOM 664 C C . ASP A 1 86 ? -9.241 -2.582 0.053 1.00 97.81 86 ASP A C 1
ATOM 666 O O . ASP A 1 86 ? -8.921 -1.435 -0.275 1.00 97.81 86 ASP A O 1
ATOM 670 N N . ALA A 1 87 ? -8.497 -3.638 -0.263 1.00 96.44 87 ALA A N 1
ATOM 671 C CA . ALA A 1 87 ? -7.270 -3.539 -1.032 1.00 96.44 87 ALA A CA 1
ATOM 672 C C . ALA A 1 87 ? -7.264 -4.471 -2.241 1.00 96.44 87 ALA A C 1
ATOM 674 O O . ALA A 1 87 ? -7.798 -5.579 -2.208 1.00 96.44 87 ALA A O 1
ATOM 675 N N . ARG A 1 88 ? -6.608 -4.027 -3.314 1.00 95.81 88 ARG A N 1
ATOM 676 C CA . ARG A 1 88 ? -6.253 -4.872 -4.455 1.00 95.81 88 ARG A CA 1
ATOM 677 C C . ARG A 1 88 ? -4.740 -5.000 -4.525 1.00 95.81 88 ARG A C 1
ATOM 679 O O . ARG A 1 88 ? -4.063 -4.010 -4.798 1.00 95.81 88 ARG A O 1
ATOM 686 N N . LEU A 1 89 ? -4.239 -6.211 -4.304 1.00 96.00 89 LEU A N 1
ATOM 687 C CA . LEU A 1 89 ? -2.823 -6.550 -4.267 1.00 96.00 89 LEU A CA 1
ATOM 688 C C . LEU A 1 89 ? -2.484 -7.588 -5.343 1.00 96.00 89 LEU A C 1
ATOM 690 O O . LEU A 1 89 ? -2.890 -8.746 -5.270 1.00 96.00 89 LEU A O 1
ATOM 694 N N . ARG A 1 90 ? -1.683 -7.174 -6.323 1.00 94.38 90 ARG A N 1
ATOM 695 C CA . ARG A 1 90 ? -1.098 -8.028 -7.370 1.00 94.38 90 ARG A CA 1
ATOM 696 C C . ARG A 1 90 ? 0.277 -7.479 -7.756 1.00 94.38 90 ARG A C 1
ATOM 698 O O . ARG A 1 90 ? 0.504 -6.298 -7.510 1.00 94.38 90 ARG A O 1
ATOM 705 N N . PRO A 1 91 ? 1.177 -8.256 -8.383 1.00 92.56 91 PRO A N 1
ATOM 706 C CA . PRO A 1 91 ? 2.514 -7.777 -8.738 1.00 92.56 91 PRO A CA 1
ATOM 707 C C . PRO A 1 91 ? 2.508 -6.387 -9.393 1.00 92.56 91 PRO A C 1
ATOM 709 O O . PRO A 1 91 ? 1.876 -6.180 -10.428 1.00 92.56 91 PRO A O 1
ATOM 712 N N . GLY A 1 92 ? 3.177 -5.425 -8.750 1.00 91.50 92 GLY A N 1
ATOM 713 C CA . GLY A 1 92 ? 3.335 -4.055 -9.246 1.00 91.50 92 GLY A CA 1
ATOM 714 C C . GLY A 1 92 ? 2.124 -3.146 -9.020 1.00 91.50 92 GLY A C 1
ATOM 715 O O . GLY A 1 92 ? 2.108 -2.021 -9.513 1.00 91.50 92 GLY A O 1
ATOM 716 N N . TRP A 1 93 ? 1.105 -3.607 -8.291 1.00 91.69 93 TRP A N 1
ATOM 717 C CA . TRP A 1 93 ? -0.096 -2.831 -8.011 1.00 91.69 93 TRP A CA 1
ATOM 718 C C . TRP A 1 93 ? -0.659 -3.130 -6.621 1.00 91.69 93 TRP A C 1
ATOM 720 O O . TRP A 1 93 ? -1.131 -4.233 -6.341 1.00 91.69 93 TRP A O 1
ATOM 730 N N . CYS A 1 94 ? -0.640 -2.110 -5.769 1.00 93.75 94 CYS A N 1
ATOM 731 C CA . CYS A 1 94 ? -1.305 -2.099 -4.475 1.00 93.75 94 CYS A CA 1
ATOM 732 C C . CYS A 1 94 ? -2.141 -0.822 -4.392 1.00 93.75 94 CYS A C 1
ATOM 734 O O . CYS A 1 94 ? -1.601 0.277 -4.507 1.00 93.75 94 CYS A O 1
ATOM 736 N N . VAL A 1 95 ? -3.452 -0.966 -4.230 1.00 92.75 95 VAL A N 1
ATOM 737 C CA . VAL A 1 95 ? -4.357 0.150 -3.929 1.00 92.75 95 VAL A CA 1
ATOM 738 C C . VAL A 1 95 ? -5.200 -0.240 -2.738 1.00 92.75 95 VAL A C 1
ATOM 740 O O . VAL A 1 95 ? -5.749 -1.339 -2.727 1.00 92.75 95 VAL A O 1
ATOM 743 N N . MET A 1 96 ? -5.310 0.673 -1.780 1.00 93.94 96 MET A N 1
ATOM 744 C CA . MET A 1 96 ? -6.184 0.566 -0.619 1.00 93.94 96 MET A CA 1
ATOM 745 C C . MET A 1 96 ? -7.190 1.711 -0.654 1.00 93.94 96 MET A C 1
ATOM 747 O O . MET A 1 96 ? -6.844 2.837 -1.008 1.00 93.94 96 MET A O 1
ATOM 751 N N . GLN A 1 97 ? -8.428 1.426 -0.280 1.00 93.12 97 GLN A N 1
ATOM 752 C CA . GLN A 1 97 ? -9.496 2.411 -0.148 1.00 93.12 97 GLN A CA 1
ATOM 753 C C . GLN A 1 97 ? -10.323 2.093 1.094 1.00 93.12 97 GLN A C 1
ATOM 755 O O . GLN A 1 97 ? -10.440 0.926 1.467 1.00 93.12 97 GLN A O 1
ATOM 760 N N . SER A 1 98 ? -10.902 3.111 1.731 1.00 92.00 98 SER A N 1
ATOM 761 C CA . SER A 1 98 ? -11.849 2.897 2.827 1.00 92.00 98 SER A CA 1
ATOM 762 C C . SER A 1 98 ? -12.961 1.953 2.373 1.00 92.00 98 SER A C 1
ATOM 764 O O . SER A 1 98 ? -13.510 2.123 1.279 1.00 92.00 98 SER A O 1
ATOM 766 N N . ALA A 1 99 ? -13.267 0.953 3.199 1.00 84.44 99 ALA A N 1
ATOM 767 C CA . ALA A 1 99 ? -14.378 0.051 2.939 1.00 84.44 99 ALA A CA 1
ATOM 768 C C . ALA A 1 99 ? -15.683 0.866 2.894 1.00 84.44 99 ALA A C 1
ATOM 770 O O . ALA A 1 99 ? -15.879 1.773 3.706 1.00 84.44 99 ALA A O 1
ATOM 771 N N . ARG A 1 100 ? -16.542 0.576 1.913 1.00 62.50 100 ARG A N 1
ATOM 772 C CA . ARG A 1 100 ? -17.889 1.161 1.826 1.00 62.50 100 ARG A CA 1
ATOM 773 C C . ARG A 1 100 ? -18.866 0.490 2.778 1.00 62.50 100 ARG A C 1
ATOM 775 O O . ARG A 1 100 ? -18.707 -0.727 3.028 1.00 62.50 100 ARG A O 1
#